Protein AF-A0A811AQB0-F1 (afdb_monomer_lite)

Sequence (51 aa):
MPDAESFLPDMLINFALINITDRKNEGTNTIDGNWQADEGRRYRDNVRIYF

Secondary structure (DSSP, 8-state):
---------EEEEEEEEESTT-PPP----TTSS---PPP-SEEEEEEEEE-

Radius of gyration: 21.1 Å; chains: 1; bounding box: 34×38×54 Å

pLDDT: mean 76.49, std 14.3, range [47.75, 93.62]

Structure (mmCIF, N/CA/C/O backbone):
data_AF-A0A811AQB0-F1
#
_entry.id   AF-A0A811AQB0-F1
#
loop_
_atom_site.group_PDB
_atom_site.id
_atom_site.type_symbol
_atom_site.label_atom_id
_atom_site.label_alt_id
_atom_site.label_comp_id
_atom_site.label_asym_id
_atom_site.label_entity_id
_atom_site.label_seq_id
_atom_site.pdbx_PDB_ins_code
_atom_site.Cartn_x
_atom_site.Cartn_y
_atom_site.Cartn_z
_atom_site.occupancy
_atom_site.B_iso_or_equiv
_atom_site.auth_seq_id
_atom_site.auth_comp_id
_atom_site.auth_asym_id
_atom_site.auth_atom_id
_atom_site.pdbx_PDB_model_num
ATOM 1 N N . MET A 1 1 ? -25.022 -12.988 34.751 1.00 47.75 1 MET A N 1
ATOM 2 C CA . MET A 1 1 ? -23.894 -12.072 34.497 1.00 47.75 1 MET A CA 1
ATOM 3 C C . MET A 1 1 ? -23.958 -11.763 33.020 1.00 47.75 1 MET A C 1
ATOM 5 O O . MET A 1 1 ? -24.063 -12.734 32.285 1.00 47.75 1 MET A O 1
ATOM 9 N N . PRO A 1 2 ? -24.061 -10.502 32.577 1.00 52.31 2 PRO A N 1
ATOM 10 C CA . PRO A 1 2 ? -23.989 -10.244 31.154 1.00 52.31 2 PRO A CA 1
ATOM 11 C C . PRO A 1 2 ? -22.525 -10.405 30.757 1.00 52.31 2 PRO A C 1
ATOM 13 O O . PRO A 1 2 ? -21.641 -9.775 31.340 1.00 52.31 2 PRO A O 1
ATOM 16 N N . ASP A 1 3 ? -22.291 -11.337 29.846 1.00 56.91 3 ASP A N 1
ATOM 17 C CA . ASP A 1 3 ? -20.999 -11.571 29.228 1.00 56.91 3 ASP A CA 1
ATOM 18 C C . ASP A 1 3 ? -20.521 -10.247 28.628 1.00 56.91 3 ASP A C 1
ATOM 20 O O . ASP A 1 3 ? -21.295 -9.530 27.993 1.00 56.91 3 ASP A O 1
ATOM 24 N N . ALA A 1 4 ? -19.274 -9.871 28.907 1.00 60.47 4 ALA A N 1
ATOM 25 C CA . ALA A 1 4 ? -18.678 -8.682 28.326 1.00 60.47 4 ALA A CA 1
ATOM 26 C C . ALA A 1 4 ? -18.599 -8.897 26.810 1.00 60.47 4 ALA A C 1
ATOM 28 O O . ALA A 1 4 ? -17.670 -9.547 26.328 1.00 60.47 4 ALA A O 1
ATOM 29 N N . GLU A 1 5 ? -19.596 -8.398 26.073 1.00 62.12 5 GLU A N 1
ATOM 30 C CA . GLU A 1 5 ? -19.503 -8.226 24.628 1.00 62.12 5 GLU A CA 1
ATOM 31 C C . GLU A 1 5 ? -18.158 -7.561 24.360 1.00 62.12 5 GLU A C 1
ATOM 33 O O . GLU A 1 5 ? -17.837 -6.517 24.938 1.00 62.12 5 GLU A O 1
ATOM 38 N N . SER A 1 6 ? -17.319 -8.211 23.555 1.00 64.94 6 SER A N 1
ATOM 39 C CA . SER A 1 6 ? -16.057 -7.613 23.165 1.00 64.94 6 SER A CA 1
ATOM 40 C C . SER A 1 6 ? -16.391 -6.318 22.432 1.00 64.94 6 SER A C 1
ATOM 42 O O . SER A 1 6 ? -16.843 -6.355 21.291 1.00 64.94 6 SER A O 1
ATOM 44 N N . PHE A 1 7 ? -16.167 -5.185 23.094 1.00 66.81 7 PHE A N 1
ATOM 45 C CA . PHE A 1 7 ? -16.283 -3.827 22.557 1.00 66.81 7 PHE A CA 1
ATOM 46 C C . PHE A 1 7 ? -15.152 -3.551 21.548 1.00 66.81 7 PHE A C 1
ATOM 48 O O . PHE A 1 7 ? -14.474 -2.527 21.601 1.00 66.81 7 PHE A O 1
ATOM 55 N N . LEU A 1 8 ? -14.848 -4.525 20.688 1.00 72.12 8 LEU A N 1
ATOM 56 C CA . LEU A 1 8 ? -13.824 -4.393 19.673 1.00 72.12 8 LEU A CA 1
ATOM 57 C C . LEU A 1 8 ? -14.485 -3.760 18.450 1.00 72.12 8 LEU A C 1
ATOM 59 O O . LEU A 1 8 ? -15.360 -4.389 17.859 1.00 72.12 8 LEU A O 1
ATOM 63 N N . PRO A 1 9 ? -14.108 -2.519 18.103 1.00 77.81 9 PRO A N 1
ATOM 64 C CA . PRO A 1 9 ? -14.674 -1.843 16.952 1.00 77.81 9 PRO A CA 1
ATOM 65 C C . PRO A 1 9 ? -14.315 -2.593 15.671 1.00 77.81 9 PRO A C 1
ATOM 67 O O . PRO A 1 9 ? -13.205 -3.125 15.539 1.00 77.81 9 PRO A O 1
ATOM 70 N N . ASP A 1 10 ? -15.226 -2.581 14.703 1.00 88.50 10 ASP A N 1
ATOM 71 C CA . ASP A 1 10 ? -14.939 -3.114 13.377 1.00 88.50 10 ASP A CA 1
ATOM 72 C C . ASP A 1 10 ? -13.810 -2.296 12.740 1.00 88.50 10 ASP A C 1
ATOM 74 O O . ASP A 1 10 ? -13.792 -1.062 12.786 1.00 88.50 10 ASP A O 1
ATOM 78 N N . MET A 1 11 ? -12.847 -2.978 12.119 1.00 90.06 11 MET A N 1
ATOM 79 C CA . MET A 1 11 ? -11.668 -2.336 11.543 1.00 90.06 11 MET A CA 1
ATOM 80 C C . MET A 1 11 ? -11.428 -2.787 10.105 1.00 90.06 11 MET A C 1
ATOM 82 O O . MET A 1 11 ? -11.416 -3.977 9.799 1.00 90.06 11 MET A O 1
ATOM 86 N N . LEU A 1 12 ? -11.171 -1.818 9.225 1.00 91.31 12 LEU A N 1
ATOM 87 C CA . LEU A 1 12 ? -10.745 -2.034 7.846 1.00 91.31 12 LEU A CA 1
ATOM 88 C C . LEU A 1 12 ? -9.348 -1.443 7.645 1.00 91.31 12 LEU A C 1
ATOM 90 O O . LEU A 1 12 ? -9.142 -0.245 7.848 1.00 91.31 12 LEU A O 1
ATOM 94 N N . ILE A 1 13 ? -8.410 -2.267 7.184 1.00 93.00 13 ILE A N 1
ATOM 95 C CA . ILE A 1 13 ? -7.044 -1.853 6.856 1.00 93.00 13 ILE A CA 1
ATOM 96 C C . ILE A 1 13 ? -6.843 -1.999 5.348 1.00 93.00 13 ILE A C 1
ATOM 98 O O . ILE A 1 13 ? -7.065 -3.072 4.792 1.00 93.00 13 ILE A O 1
ATOM 102 N N . ASN A 1 14 ? -6.415 -0.924 4.686 1.00 92.88 14 ASN A N 1
ATOM 103 C CA . ASN A 1 14 ? -6.100 -0.917 3.260 1.00 92.88 14 ASN A CA 1
ATOM 104 C C . ASN A 1 14 ? -4.622 -0.607 3.048 1.00 92.88 14 ASN A C 1
ATOM 106 O O . ASN A 1 14 ? -4.139 0.413 3.536 1.00 92.88 14 ASN A O 1
ATOM 110 N N . PHE A 1 15 ? -3.947 -1.434 2.252 1.00 93.62 15 PHE A N 1
ATOM 111 C CA . PHE A 1 15 ? -2.572 -1.211 1.812 1.00 93.62 15 PHE A CA 1
ATOM 112 C C . PHE A 1 15 ? -2.542 -0.968 0.307 1.00 93.62 15 PHE A C 1
ATOM 114 O O . PHE A 1 15 ? -3.179 -1.687 -0.461 1.00 93.62 15 PHE A O 1
ATOM 121 N N . ALA A 1 16 ? -1.773 0.025 -0.117 1.00 92.88 16 ALA A N 1
ATOM 122 C CA . ALA A 1 16 ? -1.540 0.330 -1.516 1.00 92.88 16 ALA A CA 1
ATOM 123 C C . ALA A 1 16 ? -0.044 0.516 -1.773 1.00 92.88 16 ALA A C 1
ATOM 125 O O . ALA A 1 16 ? 0.648 1.231 -1.043 1.00 92.88 16 ALA A O 1
ATOM 126 N N . LEU A 1 17 ? 0.437 -0.106 -2.849 1.00 91.75 17 LEU A N 1
ATOM 127 C CA . LEU A 1 17 ? 1.754 0.156 -3.413 1.00 91.75 17 LEU A CA 1
ATOM 128 C C . LEU A 1 17 ? 1.578 0.937 -4.712 1.00 91.75 17 LEU A C 1
ATOM 130 O O . LEU A 1 17 ? 1.012 0.438 -5.683 1.00 91.75 17 LEU A O 1
ATOM 134 N N . ILE A 1 18 ? 2.061 2.172 -4.708 1.00 90.38 18 ILE A N 1
ATOM 135 C CA . ILE A 1 18 ? 1.968 3.100 -5.831 1.00 90.38 18 ILE A CA 1
ATOM 136 C C . ILE A 1 18 ? 3.316 3.098 -6.553 1.00 90.38 18 ILE A C 1
ATOM 138 O O . ILE A 1 18 ? 4.366 3.069 -5.910 1.00 90.38 18 ILE A O 1
ATOM 142 N N . ASN A 1 19 ? 3.278 3.111 -7.888 1.00 86.06 19 ASN A N 1
ATOM 143 C CA . ASN A 1 19 ? 4.459 3.045 -8.754 1.00 86.06 19 ASN A CA 1
ATOM 144 C C . ASN A 1 19 ? 5.362 1.830 -8.436 1.00 86.06 19 ASN A C 1
ATOM 146 O O . ASN A 1 19 ? 6.541 1.956 -8.106 1.00 86.06 19 ASN A O 1
ATOM 150 N N . ILE A 1 20 ? 4.789 0.619 -8.521 1.00 86.50 20 ILE A N 1
ATOM 151 C CA . ILE A 1 20 ? 5.466 -0.649 -8.178 1.00 86.50 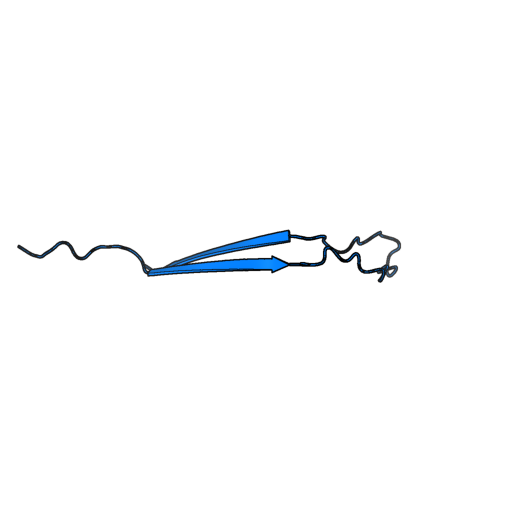20 ILE A CA 1
ATOM 152 C C . ILE A 1 20 ? 6.793 -0.797 -8.926 1.00 86.50 20 ILE A C 1
ATOM 154 O O . ILE A 1 20 ? 7.786 -1.218 -8.346 1.00 86.50 20 ILE A O 1
ATOM 158 N N . THR A 1 21 ? 6.855 -0.424 -10.199 1.00 87.75 21 THR A N 1
ATOM 159 C CA . THR A 1 21 ? 8.071 -0.562 -11.010 1.00 87.75 21 THR A CA 1
ATOM 160 C C . THR A 1 21 ? 9.080 0.564 -10.797 1.00 87.75 21 THR A C 1
ATOM 162 O O . THR A 1 21 ? 10.123 0.538 -11.436 1.00 87.75 21 THR A O 1
ATOM 165 N N . ASP A 1 22 ? 8.783 1.533 -9.922 1.00 82.88 22 ASP A N 1
ATOM 166 C CA . ASP A 1 22 ? 9.569 2.760 -9.731 1.00 82.88 22 ASP A CA 1
ATOM 167 C C . ASP A 1 22 ? 9.898 3.446 -11.067 1.00 82.88 22 ASP A C 1
ATOM 169 O O . ASP A 1 22 ? 11.008 3.907 -11.334 1.00 82.88 22 ASP A O 1
ATOM 173 N N . ARG A 1 23 ? 8.915 3.433 -11.973 1.00 81.06 23 ARG A N 1
ATOM 174 C CA . ARG A 1 23 ? 9.096 3.981 -13.307 1.00 81.06 23 ARG A CA 1
ATOM 175 C C . ARG A 1 23 ? 9.034 5.491 -13.184 1.00 81.06 23 ARG A C 1
ATOM 177 O O . ARG A 1 23 ? 8.029 6.040 -12.737 1.00 81.06 23 ARG A O 1
ATOM 184 N N . LYS A 1 24 ? 10.106 6.154 -13.605 1.00 74.81 24 LYS A N 1
ATOM 185 C CA . LYS A 1 24 ? 10.077 7.590 -13.856 1.00 74.81 24 LYS A CA 1
ATOM 186 C C . LYS A 1 24 ? 9.256 7.815 -15.113 1.00 74.81 24 LYS A C 1
ATOM 188 O O . LYS A 1 24 ? 9.515 7.196 -16.145 1.00 74.81 24 LYS A O 1
ATOM 193 N N . ASN A 1 25 ? 8.241 8.651 -15.010 1.00 68.38 25 ASN A N 1
ATOM 194 C CA . ASN A 1 25 ? 7.517 9.094 -16.180 1.00 68.38 25 ASN A CA 1
ATOM 195 C C . ASN A 1 25 ? 8.362 10.184 -16.844 1.00 68.38 25 ASN A C 1
ATOM 197 O O . ASN A 1 25 ? 8.734 11.164 -16.205 1.00 68.38 25 ASN A O 1
ATOM 201 N N . GLU A 1 26 ? 8.711 9.989 -18.111 1.00 60.12 26 GLU A N 1
ATOM 202 C CA . GLU A 1 26 ? 9.478 10.964 -18.905 1.00 60.12 26 GLU A CA 1
ATOM 203 C C . GLU A 1 26 ? 8.589 12.112 -19.418 1.00 60.12 26 GLU A C 1
ATOM 205 O O . GLU A 1 26 ? 9.043 12.990 -20.151 1.00 60.12 26 GLU A O 1
ATOM 210 N N . GLY A 1 27 ? 7.309 12.115 -19.023 1.00 58.19 27 GLY A N 1
ATOM 211 C CA . GLY A 1 27 ? 6.361 13.199 -19.238 1.00 58.19 27 GLY A CA 1
ATOM 212 C C . GLY A 1 27 ? 6.748 14.426 -18.425 1.00 58.19 27 GL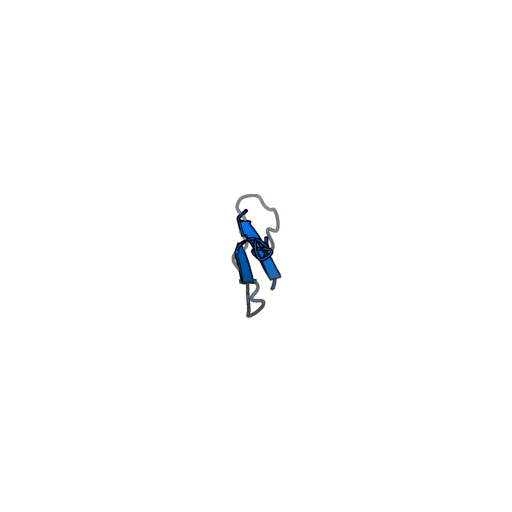Y A C 1
ATOM 213 O O . GLY A 1 27 ? 6.152 14.719 -17.396 1.00 58.19 27 GLY A O 1
ATOM 214 N N . THR A 1 28 ? 7.768 15.140 -18.888 1.00 54.03 28 THR A N 1
ATOM 215 C CA . THR A 1 28 ? 8.127 16.466 -18.394 1.00 54.03 28 THR A CA 1
ATOM 216 C C . THR A 1 28 ? 6.897 17.361 -18.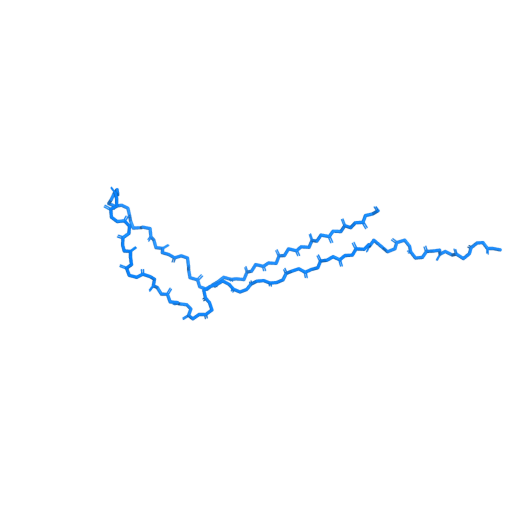544 1.00 54.03 28 THR A C 1
ATOM 218 O O . THR A 1 28 ? 6.547 17.752 -19.656 1.00 54.03 28 THR A O 1
ATOM 221 N N . ASN A 1 29 ? 6.200 17.660 -17.448 1.00 58.47 29 ASN A N 1
ATOM 222 C CA . ASN A 1 29 ? 5.071 18.583 -17.462 1.00 58.47 29 ASN A CA 1
ATOM 223 C C . ASN A 1 29 ? 5.630 20.016 -17.570 1.00 58.47 29 ASN A C 1
ATOM 225 O O . ASN A 1 29 ? 5.680 20.768 -16.603 1.00 58.47 29 ASN A O 1
ATOM 229 N N . THR A 1 30 ? 6.141 20.383 -18.749 1.00 56.06 30 THR A N 1
ATOM 230 C CA . THR A 1 30 ? 6.769 21.683 -19.055 1.00 56.06 30 THR A CA 1
ATOM 231 C C . THR A 1 30 ? 5.747 22.809 -19.209 1.00 56.06 30 THR A C 1
ATOM 233 O O . THR A 1 30 ? 5.977 23.745 -19.968 1.00 56.06 30 THR A O 1
ATOM 236 N N . ILE A 1 31 ? 4.605 22.727 -18.525 1.00 62.47 31 ILE A N 1
ATOM 237 C CA . ILE A 1 31 ? 3.556 23.746 -18.625 1.00 62.47 31 ILE A CA 1
ATOM 238 C C . ILE A 1 31 ? 4.046 25.068 -18.003 1.00 62.47 31 ILE A C 1
ATOM 240 O O . ILE A 1 31 ? 3.736 26.121 -18.544 1.00 62.47 31 ILE A O 1
ATOM 244 N N . ASP A 1 32 ? 4.932 25.014 -16.993 1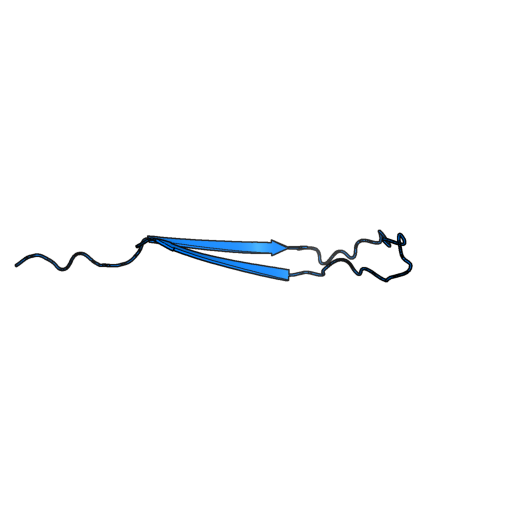.00 64.38 32 ASP A N 1
ATOM 245 C CA . ASP A 1 32 ? 5.404 26.209 -16.266 1.00 64.38 32 ASP A CA 1
ATOM 246 C C . ASP A 1 32 ? 6.933 26.272 -16.035 1.00 64.38 32 ASP A C 1
ATOM 248 O O . ASP A 1 32 ? 7.413 27.029 -15.194 1.00 64.38 32 ASP A O 1
ATOM 252 N N . GLY A 1 33 ? 7.735 25.446 -16.721 1.00 60.59 33 GLY A N 1
ATOM 253 C CA . GLY A 1 33 ? 9.196 25.398 -16.511 1.00 60.59 33 GLY A CA 1
ATOM 254 C C . GLY A 1 33 ? 9.645 24.830 -15.152 1.00 60.59 33 GLY A C 1
ATOM 255 O O . GLY A 1 33 ? 10.841 24.791 -14.866 1.00 60.59 33 GLY A O 1
ATOM 256 N N . ASN A 1 34 ? 8.707 24.346 -14.331 1.00 63.38 34 ASN A N 1
ATOM 257 C CA . ASN A 1 34 ? 8.990 23.628 -13.092 1.00 63.38 34 ASN A CA 1
ATOM 258 C C . ASN A 1 34 ? 9.154 22.127 -13.356 1.00 63.38 34 ASN A C 1
ATOM 260 O O . ASN A 1 34 ? 8.296 21.490 -13.965 1.00 63.38 34 ASN A O 1
ATOM 264 N N . TRP A 1 35 ? 10.237 21.547 -12.837 1.00 61.97 35 TRP A N 1
ATOM 265 C CA . TRP A 1 35 ? 10.444 20.100 -12.815 1.00 61.97 35 TRP A CA 1
ATOM 266 C C . TRP A 1 35 ? 9.437 19.456 -11.856 1.00 61.97 35 TRP A C 1
ATOM 268 O O . TRP A 1 35 ? 9.698 19.324 -10.661 1.00 61.97 35 TRP A O 1
ATOM 278 N N . GLN A 1 36 ? 8.274 19.053 -12.364 1.00 62.94 36 GLN A N 1
ATOM 279 C CA . GLN A 1 36 ? 7.397 18.131 -11.648 1.00 62.94 36 GLN A CA 1
ATOM 280 C C . GLN A 1 36 ? 7.944 16.721 -11.863 1.00 62.94 36 GLN A C 1
ATOM 282 O O . GLN A 1 36 ? 7.715 16.099 -12.895 1.00 62.94 36 GLN A O 1
ATOM 287 N N . ALA A 1 37 ? 8.765 16.256 -10.922 1.00 64.25 37 ALA A N 1
ATOM 288 C CA . ALA A 1 37 ? 9.188 14.866 -10.904 1.00 64.25 37 ALA A CA 1
ATOM 289 C C . ALA A 1 37 ? 8.002 14.009 -10.453 1.00 64.25 37 ALA A C 1
ATOM 291 O O . ALA A 1 37 ? 7.493 14.205 -9.346 1.00 64.25 37 ALA A O 1
ATOM 292 N N . ASP A 1 38 ? 7.584 13.066 -11.297 1.00 71.25 38 ASP A N 1
ATOM 293 C CA . ASP A 1 38 ? 6.580 12.082 -10.908 1.00 71.25 38 ASP A CA 1
ATOM 294 C C . ASP A 1 38 ? 7.031 11.334 -9.651 1.00 71.25 38 ASP A C 1
ATOM 296 O O . ASP A 1 38 ? 8.209 11.020 -9.443 1.00 71.25 38 ASP A O 1
ATOM 300 N N . GLU A 1 39 ? 6.062 11.075 -8.784 1.00 74.06 39 GLU A N 1
ATOM 301 C CA . GLU A 1 39 ? 6.303 10.453 -7.497 1.00 74.06 39 GLU A CA 1
ATOM 302 C C . GLU A 1 39 ? 6.831 9.013 -7.684 1.00 74.06 39 GLU A C 1
ATOM 304 O O . GLU A 1 39 ? 6.215 8.183 -8.359 1.00 74.06 39 GLU A O 1
ATOM 309 N N . GLY A 1 40 ? 7.998 8.714 -7.096 1.00 81.75 40 GLY A N 1
ATOM 310 C CA . GLY A 1 40 ? 8.606 7.372 -7.114 1.00 81.75 40 GLY A CA 1
ATOM 311 C C . GLY A 1 40 ? 7.780 6.324 -6.358 1.00 81.75 40 GLY A C 1
ATOM 312 O O . GLY A 1 40 ? 6.669 6.603 -5.900 1.00 81.75 40 GLY A O 1
ATOM 313 N N . ARG A 1 41 ? 8.310 5.107 -6.191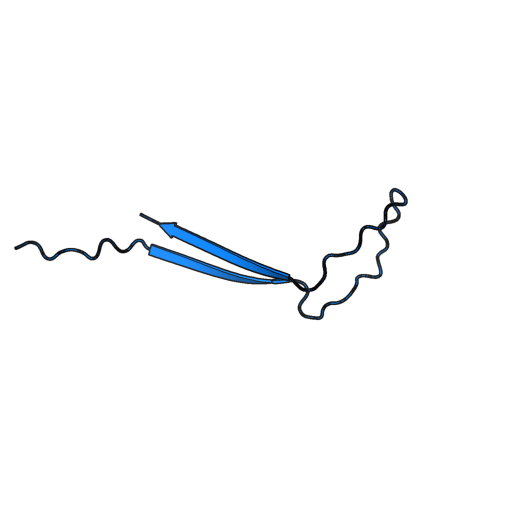 1.00 89.19 41 ARG A N 1
ATOM 314 C CA . ARG A 1 41 ? 7.608 4.039 -5.454 1.00 89.19 41 ARG A CA 1
ATOM 315 C C . ARG A 1 41 ? 7.229 4.489 -4.040 1.00 89.19 41 ARG A C 1
ATOM 317 O O . ARG A 1 41 ? 8.091 4.861 -3.245 1.00 89.19 41 ARG A O 1
ATOM 324 N N . ARG A 1 42 ? 5.940 4.398 -3.702 1.00 88.69 42 ARG A N 1
ATOM 325 C CA . ARG A 1 42 ? 5.409 4.799 -2.390 1.00 88.69 42 ARG A CA 1
ATOM 326 C C . ARG A 1 42 ? 4.458 3.763 -1.824 1.00 88.69 42 ARG A C 1
ATOM 328 O O . ARG A 1 42 ? 3.654 3.171 -2.542 1.00 88.69 42 ARG A O 1
ATOM 335 N N . TYR A 1 43 ? 4.532 3.607 -0.513 1.00 91.62 43 TYR A N 1
ATOM 336 C CA . TYR A 1 43 ? 3.596 2.813 0.267 1.00 91.62 43 TYR A CA 1
ATOM 337 C C . TYR A 1 43 ? 2.559 3.744 0.871 1.00 91.62 43 TYR A C 1
ATOM 339 O O . TYR A 1 43 ? 2.891 4.844 1.316 1.00 91.62 43 TYR A O 1
ATOM 347 N N . ARG A 1 44 ? 1.306 3.305 0.877 1.00 91.31 44 ARG A N 1
ATOM 348 C CA . ARG A 1 44 ? 0.231 4.010 1.560 1.00 91.31 44 ARG A CA 1
ATOM 349 C C . ARG A 1 44 ? -0.647 3.020 2.293 1.00 91.31 44 ARG A C 1
ATOM 351 O O . ARG A 1 44 ? -1.096 2.034 1.713 1.00 91.31 44 ARG A O 1
ATOM 358 N N . ASP A 1 45 ? -0.919 3.324 3.543 1.00 92.75 45 ASP A N 1
ATOM 359 C CA . ASP A 1 45 ? -1.816 2.592 4.412 1.00 92.75 45 ASP A CA 1
ATOM 360 C C . ASP A 1 45 ? -2.952 3.505 4.875 1.00 92.75 45 ASP A C 1
ATOM 362 O O . ASP A 1 45 ? -2.790 4.714 5.036 1.00 92.75 45 ASP A O 1
ATOM 366 N N . ASN A 1 46 ? -4.143 2.933 5.023 1.00 92.12 46 ASN A N 1
ATOM 367 C CA . ASN A 1 46 ? -5.275 3.618 5.629 1.00 92.12 46 ASN A CA 1
ATOM 368 C C . ASN A 1 46 ? -5.990 2.651 6.565 1.00 92.12 46 ASN A C 1
ATOM 370 O O . ASN A 1 46 ? -6.355 1.547 6.156 1.00 92.12 46 ASN A O 1
ATOM 374 N N . VAL 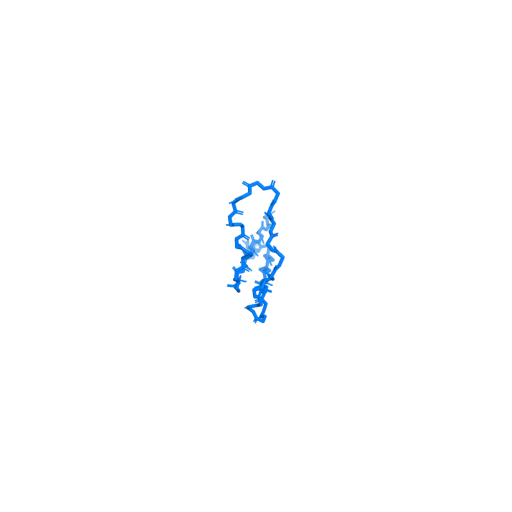A 1 47 ? -6.237 3.101 7.791 1.00 91.75 47 VAL A N 1
ATOM 375 C CA . VAL A 1 47 ? -7.014 2.370 8.792 1.00 91.75 47 VAL A CA 1
ATOM 376 C C . VAL A 1 47 ? -8.330 3.103 9.005 1.00 91.75 47 VAL A C 1
ATOM 378 O O . VAL A 1 47 ? -8.345 4.318 9.209 1.00 91.75 47 VAL A O 1
ATOM 381 N N . ARG A 1 48 ? -9.444 2.374 8.954 1.00 93.12 48 ARG A N 1
ATOM 382 C CA . ARG A 1 48 ? -10.767 2.884 9.314 1.00 93.12 48 ARG A CA 1
ATOM 383 C C . ARG A 1 48 ? -11.339 2.034 10.444 1.00 93.12 48 ARG A C 1
ATOM 385 O O . ARG A 1 48 ? -11.350 0.813 10.335 1.00 93.12 48 ARG A O 1
ATOM 392 N N . ILE A 1 49 ? -11.789 2.702 11.502 1.00 91.00 49 ILE A N 1
ATOM 393 C CA . ILE A 1 49 ? -12.334 2.100 12.723 1.00 91.00 49 ILE A CA 1
ATOM 394 C C . ILE A 1 49 ? -13.799 2.531 12.834 1.00 91.00 49 ILE A C 1
ATOM 396 O O . ILE A 1 49 ? -14.084 3.725 12.707 1.00 91.00 49 ILE A O 1
ATOM 400 N N . TYR A 1 50 ? -14.706 1.579 13.038 1.00 87.06 50 TYR A N 1
ATOM 401 C CA . TYR A 1 50 ? -16.138 1.803 13.229 1.00 87.06 50 TYR A CA 1
ATOM 402 C C . TYR A 1 50 ? -16.523 1.412 14.656 1.00 87.06 50 TYR A C 1
ATOM 404 O O . TYR A 1 50 ? -16.224 0.302 15.088 1.00 87.06 50 TYR A O 1
ATOM 412 N N . PHE A 1 51 ? -17.158 2.336 15.371 1.00 85.31 51 PHE A N 1
ATOM 413 C CA . PHE A 1 51 ? -17.628 2.158 16.744 1.00 85.31 51 PHE A CA 1
ATOM 414 C C . PHE A 1 51 ? -19.143 1.994 16.782 1.00 85.31 51 PHE A C 1
ATOM 416 O O . PHE A 1 51 ? -19.808 2.604 15.909 1.00 85.31 51 PHE A O 1
#

Foldseek 3Di:
DPDPDPPAWDKDKDKDWPQPVQDWDPPQVPVPPDRPTPDGIDIDMDMDTHD

Organism: Escherichia coli (NCBI:txid562)